Protein AF-A0A968ZB82-F1 (afdb_monomer_lite)

Radius of gyration: 14.6 Å; chains: 1; bounding box: 32×35×30 Å

Sequence (77 aa):
MVGVRGERRLSYLVADQADPGYGSTCKMLGQSALCLAFDALPSAGGCLTPAKALGGALRERLRNVGMTFDLADTSAA

pLDDT: mean 91.44, std 10.77, range [39.56, 98.38]

Structure (mmCIF, N/CA/C/O backbone):
data_AF-A0A968ZB82-F1
#
_entry.id   AF-A0A968ZB82-F1
#
loop_
_atom_site.group_PDB
_atom_site.id
_atom_site.type_symbol
_atom_site.label_atom_id
_atom_site.label_alt_id
_atom_site.label_comp_id
_atom_site.label_asym_id
_atom_site.label_entity_id
_atom_site.label_seq_id
_atom_site.pdbx_PDB_ins_code
_atom_site.Cartn_x
_atom_site.Cartn_y
_atom_site.Cartn_z
_atom_site.occupancy
_atom_site.B_iso_or_equiv
_atom_site.auth_seq_id
_atom_site.auth_comp_id
_atom_site.auth_asym_id
_atom_site.auth_atom_id
_atom_site.pdbx_PDB_model_num
ATOM 1 N N . MET A 1 1 ? 10.400 -9.297 -0.736 1.00 83.06 1 MET A N 1
ATOM 2 C CA . MET A 1 1 ? 10.603 -9.072 0.712 1.00 83.06 1 MET A CA 1
ATOM 3 C C . MET A 1 1 ? 10.819 -10.419 1.392 1.00 83.06 1 MET A C 1
ATOM 5 O O . MET A 1 1 ? 10.128 -11.361 1.037 1.00 83.06 1 MET A O 1
ATOM 9 N N . VAL A 1 2 ? 11.770 -10.543 2.317 1.00 89.56 2 VAL A N 1
ATOM 10 C CA . VAL A 1 2 ? 12.032 -11.801 3.044 1.00 89.56 2 VAL A CA 1
ATOM 11 C C . VAL A 1 2 ? 11.847 -11.546 4.536 1.00 89.56 2 VAL A C 1
ATOM 13 O O . VAL A 1 2 ? 12.314 -10.528 5.040 1.00 89.56 2 VAL A O 1
ATOM 16 N N . GLY A 1 3 ? 11.153 -12.449 5.227 1.00 88.38 3 GLY A N 1
ATOM 17 C CA . GLY A 1 3 ? 10.932 -12.401 6.670 1.00 88.38 3 GLY A CA 1
ATOM 18 C C . GLY A 1 3 ? 11.302 -13.723 7.338 1.00 88.38 3 GLY A C 1
ATOM 19 O O . GLY A 1 3 ? 11.187 -14.786 6.729 1.00 88.38 3 GLY A O 1
ATOM 20 N N . VAL A 1 4 ? 11.739 -13.662 8.595 1.00 92.12 4 VAL A N 1
ATOM 21 C CA . VAL A 1 4 ? 12.082 -14.840 9.406 1.00 92.12 4 VAL A CA 1
ATOM 22 C C . VAL A 1 4 ? 11.323 -14.774 10.730 1.00 92.12 4 VAL A C 1
ATOM 24 O O . VAL A 1 4 ? 11.294 -13.728 11.376 1.00 92.12 4 VAL A O 1
ATOM 27 N N . ARG A 1 5 ? 10.693 -15.884 11.135 1.00 90.75 5 ARG A N 1
ATOM 28 C CA . ARG A 1 5 ? 10.016 -16.030 12.434 1.00 90.75 5 ARG A CA 1
ATOM 29 C C . ARG A 1 5 ? 10.391 -17.370 13.070 1.00 90.75 5 ARG A C 1
ATOM 31 O O . ARG A 1 5 ? 9.793 -18.401 12.751 1.00 90.75 5 ARG A O 1
ATOM 38 N N . GLY A 1 6 ? 11.356 -17.341 13.990 1.00 92.19 6 GLY A N 1
ATOM 39 C CA . GLY A 1 6 ? 12.009 -18.557 14.486 1.00 92.19 6 GLY A CA 1
ATOM 40 C C . GLY A 1 6 ? 12.790 -19.221 13.351 1.00 92.19 6 GLY A C 1
ATOM 41 O O . GLY A 1 6 ? 13.517 -18.540 12.639 1.00 92.19 6 GLY A O 1
ATOM 42 N N . GLU A 1 7 ? 12.572 -20.515 13.128 1.00 92.31 7 GLU A N 1
ATOM 43 C CA . GLU A 1 7 ? 13.202 -21.271 12.031 1.00 92.31 7 GLU A CA 1
ATOM 44 C C . GLU A 1 7 ? 12.494 -21.099 10.673 1.00 92.31 7 GLU A C 1
ATOM 46 O O . GLU A 1 7 ? 13.007 -21.511 9.636 1.00 92.31 7 GLU A O 1
ATOM 51 N N . ARG A 1 8 ? 11.305 -20.479 10.641 1.00 88.38 8 ARG A N 1
ATOM 52 C CA . ARG A 1 8 ? 10.536 -20.307 9.400 1.00 88.38 8 ARG A CA 1
ATOM 53 C C . ARG A 1 8 ? 10.993 -19.077 8.629 1.00 88.38 8 ARG A C 1
ATOM 55 O O . ARG A 1 8 ? 10.867 -17.956 9.126 1.00 88.38 8 A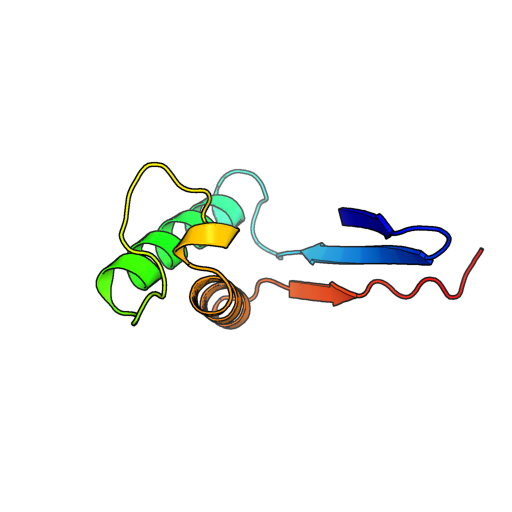RG A O 1
ATOM 62 N N . ARG A 1 9 ? 11.428 -19.291 7.385 1.00 91.12 9 ARG A N 1
ATOM 63 C CA . ARG A 1 9 ? 11.697 -18.246 6.392 1.00 91.12 9 ARG A CA 1
ATOM 64 C C . ARG A 1 9 ? 10.514 -18.115 5.437 1.00 91.12 9 ARG A C 1
ATOM 66 O O . ARG A 1 9 ? 10.024 -19.107 4.914 1.00 91.12 9 ARG A O 1
ATOM 73 N N . LEU A 1 10 ? 10.074 -16.884 5.215 1.00 91.38 10 LEU A N 1
ATOM 74 C CA . LEU A 1 10 ? 9.029 -16.538 4.261 1.00 91.38 10 LEU A CA 1
ATOM 75 C C . LEU A 1 10 ? 9.604 -15.576 3.230 1.00 91.38 10 LEU A C 1
ATOM 77 O O . LEU A 1 10 ? 10.200 -14.557 3.584 1.00 91.38 10 LEU A O 1
ATOM 81 N N . SER A 1 11 ? 9.390 -15.887 1.961 1.00 93.12 11 SER A N 1
ATOM 82 C CA . SER A 1 11 ? 9.733 -15.018 0.843 1.00 93.12 11 SER A CA 1
ATOM 83 C C . SER A 1 11 ? 8.432 -14.514 0.224 1.00 93.12 11 SER A C 1
ATOM 85 O O . SER A 1 11 ? 7.499 -15.283 0.027 1.00 93.12 11 SER A O 1
ATOM 87 N N . TYR A 1 12 ? 8.353 -13.219 -0.054 1.00 92.88 12 TYR A N 1
ATOM 88 C CA . TYR A 1 12 ? 7.194 -12.566 -0.661 1.00 92.88 12 TYR A CA 1
ATOM 89 C C . TYR A 1 12 ? 7.626 -11.761 -1.882 1.00 92.88 12 TYR A C 1
ATOM 91 O O . TYR A 1 12 ? 8.610 -11.014 -1.822 1.00 92.88 12 TYR A O 1
ATOM 99 N N . LEU A 1 13 ? 6.861 -11.866 -2.961 1.00 93.31 13 LEU A N 1
ATOM 100 C CA . LEU A 1 13 ? 6.984 -11.054 -4.159 1.00 93.31 13 LEU A CA 1
ATOM 101 C C . LEU A 1 13 ? 6.029 -9.861 -4.071 1.00 93.31 13 LEU A C 1
ATOM 103 O O . LEU A 1 13 ? 4.836 -10.019 -3.812 1.00 93.31 13 LEU A O 1
ATOM 107 N N . VAL A 1 14 ? 6.571 -8.669 -4.314 1.00 93.94 14 VAL A N 1
ATOM 108 C CA . VAL A 1 14 ? 5.790 -7.461 -4.590 1.00 93.94 14 VAL A CA 1
ATOM 109 C C . VAL A 1 14 ? 6.272 -6.938 -5.930 1.00 93.94 14 VAL A C 1
ATOM 111 O O . VAL A 1 14 ? 7.467 -6.686 -6.079 1.00 93.94 14 VAL A O 1
ATOM 114 N N . ALA A 1 15 ? 5.370 -6.832 -6.899 1.00 95.25 15 ALA A N 1
ATOM 115 C CA . ALA A 1 15 ? 5.721 -6.470 -8.266 1.00 95.25 15 ALA A CA 1
ATOM 116 C C . ALA A 1 15 ? 4.650 -5.583 -8.908 1.00 95.25 15 ALA A C 1
ATOM 118 O O . ALA A 1 15 ? 3.486 -5.601 -8.513 1.00 95.25 15 ALA A O 1
ATOM 119 N N . ASP A 1 16 ? 5.063 -4.822 -9.913 1.00 96.81 16 ASP A N 1
ATOM 120 C CA . ASP A 1 16 ? 4.209 -4.055 -10.817 1.00 96.81 16 ASP A CA 1
ATOM 121 C C . ASP A 1 16 ? 4.913 -4.002 -12.185 1.00 96.81 16 ASP A C 1
ATOM 123 O O . ASP A 1 16 ? 6.123 -4.212 -12.275 1.00 96.81 16 ASP A O 1
ATOM 127 N N . GLN A 1 17 ? 4.150 -3.754 -13.245 1.00 96.12 17 GLN A N 1
ATOM 128 C CA . GLN A 1 17 ? 4.654 -3.530 -14.603 1.00 96.12 17 GLN A CA 1
ATOM 129 C C . GLN A 1 17 ? 4.905 -2.045 -14.895 1.00 96.12 17 GLN A C 1
ATOM 131 O O . GLN A 1 17 ? 5.515 -1.705 -15.906 1.00 96.12 17 GLN A O 1
ATOM 136 N N . ALA A 1 18 ? 4.403 -1.147 -14.042 1.00 95.06 18 ALA A N 1
ATOM 137 C CA . ALA A 1 18 ? 4.669 0.280 -14.161 1.00 95.06 18 ALA A CA 1
ATOM 138 C C . ALA A 1 18 ? 6.128 0.606 -13.823 1.00 95.06 18 ALA A C 1
ATOM 140 O O . ALA A 1 18 ? 6.799 -0.133 -13.100 1.00 95.06 18 ALA A O 1
ATOM 141 N N . ASP A 1 19 ? 6.609 1.755 -14.301 1.00 95.19 19 ASP A N 1
ATOM 142 C CA . ASP A 1 19 ? 7.954 2.191 -13.957 1.00 95.19 19 ASP A CA 1
ATOM 143 C C . ASP A 1 19 ? 8.095 2.318 -12.421 1.00 95.19 19 ASP A C 1
ATOM 145 O O . ASP A 1 19 ? 7.149 2.727 -11.731 1.00 95.19 19 ASP A O 1
ATOM 149 N N . PRO A 1 20 ? 9.239 1.916 -11.849 1.00 88.81 20 PRO A N 1
ATOM 150 C CA . PRO A 1 20 ? 9.397 1.863 -10.400 1.00 88.81 20 PRO A CA 1
ATOM 151 C C . PRO A 1 20 ? 9.551 3.249 -9.760 1.00 88.81 20 PRO A C 1
ATOM 153 O O . PRO A 1 20 ? 9.396 3.367 -8.548 1.00 88.81 20 PRO A O 1
ATOM 156 N N . GLY A 1 21 ? 9.872 4.288 -10.539 1.00 92.31 21 GLY A N 1
ATOM 157 C CA . GLY A 1 21 ? 10.117 5.631 -10.020 1.00 92.31 21 GLY A CA 1
ATOM 158 C C . GLY A 1 21 ? 8.818 6.394 -9.793 1.00 92.31 21 GLY A C 1
ATOM 159 O O . GLY A 1 21 ? 8.472 6.737 -8.662 1.00 92.31 21 GLY A O 1
ATOM 160 N N . TYR A 1 22 ? 8.094 6.642 -10.877 1.00 95.31 22 TYR A N 1
ATOM 161 C CA . TYR A 1 22 ? 6.852 7.393 -10.914 1.00 95.31 22 TYR A CA 1
ATOM 162 C C . TYR A 1 22 ? 5.638 6.469 -10.932 1.00 95.31 22 TYR A C 1
ATOM 164 O O . TYR A 1 22 ? 4.838 6.518 -10.008 1.00 95.31 22 TYR A O 1
ATOM 172 N N . GLY A 1 23 ? 5.488 5.605 -11.934 1.00 96.88 23 GLY A N 1
ATOM 173 C CA . GLY A 1 23 ? 4.248 4.876 -12.194 1.00 96.88 23 GLY A CA 1
ATOM 174 C C . GLY A 1 23 ? 3.764 4.039 -11.010 1.00 96.88 23 GLY A C 1
ATOM 175 O O . GLY A 1 23 ? 2.645 4.233 -10.528 1.00 96.88 23 GLY A O 1
ATOM 176 N N . SER A 1 24 ? 4.617 3.156 -10.490 1.00 96.75 24 SER A N 1
ATOM 177 C CA . SER A 1 24 ? 4.297 2.317 -9.325 1.00 96.75 24 SER A CA 1
ATOM 178 C C . SER A 1 24 ? 4.053 3.168 -8.073 1.00 96.75 24 SER A C 1
ATOM 180 O O . SER A 1 24 ? 3.086 2.957 -7.340 1.00 96.75 24 SER A O 1
ATOM 182 N N . THR A 1 25 ? 4.886 4.188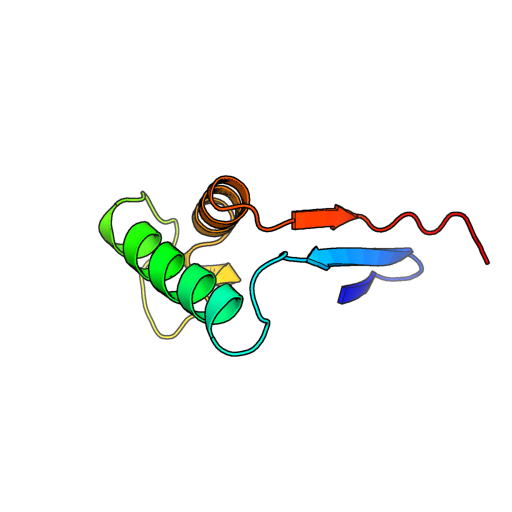 -7.852 1.00 96.25 25 THR A N 1
ATOM 183 C CA . THR A 1 25 ? 4.775 5.101 -6.705 1.00 96.25 25 THR A CA 1
ATOM 184 C C . THR A 1 25 ? 3.475 5.907 -6.741 1.00 96.25 25 THR A C 1
ATOM 186 O O . THR A 1 25 ? 2.774 6.016 -5.735 1.00 96.25 25 THR A O 1
ATOM 189 N N . CYS A 1 26 ? 3.097 6.434 -7.902 1.00 97.38 26 CYS A N 1
ATOM 190 C CA . CYS A 1 26 ? 1.873 7.195 -8.104 1.00 97.38 26 CYS A CA 1
ATOM 191 C C . CYS A 1 26 ? 0.632 6.330 -7.919 1.00 97.38 26 CYS A C 1
ATOM 193 O O . CYS A 1 26 ? -0.334 6.796 -7.316 1.00 97.38 26 CYS A O 1
ATOM 195 N N . LYS A 1 27 ? 0.664 5.061 -8.344 1.00 97.12 27 LYS A N 1
ATOM 196 C CA . LYS A 1 27 ? -0.400 4.107 -8.006 1.00 97.12 27 LYS A CA 1
ATOM 197 C C . LYS A 1 27 ? -0.508 3.911 -6.495 1.00 97.12 27 LYS A C 1
ATOM 199 O O . LYS A 1 27 ? -1.611 4.012 -5.962 1.00 97.12 27 LYS A O 1
ATOM 204 N N . MET A 1 28 ? 0.612 3.688 -5.798 1.00 97.19 28 MET A N 1
ATOM 205 C CA . MET A 1 28 ? 0.619 3.533 -4.336 1.00 97.19 28 MET A CA 1
ATOM 206 C C . MET A 1 28 ? 0.028 4.756 -3.624 1.00 97.19 28 MET A C 1
ATOM 208 O O . MET A 1 28 ? -0.838 4.603 -2.760 1.00 97.19 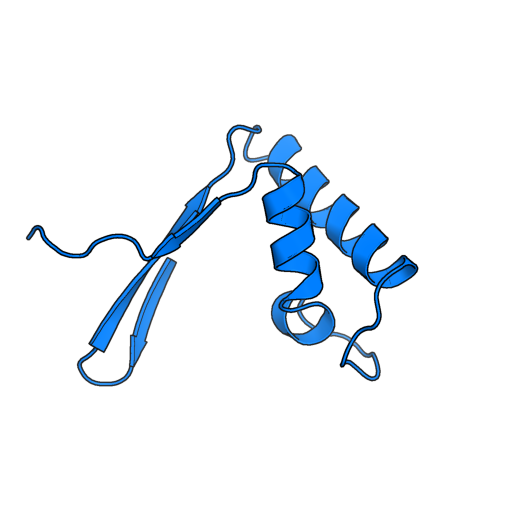28 MET A O 1
ATOM 212 N N . LEU A 1 29 ? 0.449 5.965 -4.007 1.00 97.75 29 LEU A N 1
ATOM 213 C CA . LEU A 1 29 ? -0.039 7.218 -3.425 1.00 97.75 29 LEU A CA 1
ATOM 214 C C . LEU A 1 29 ? -1.514 7.469 -3.752 1.00 97.75 29 LEU A C 1
ATOM 216 O O . LEU A 1 29 ? -2.304 7.743 -2.850 1.00 97.75 29 LEU A O 1
ATOM 220 N N . GLY A 1 30 ? -1.903 7.324 -5.020 1.00 98.06 30 GLY A N 1
ATOM 221 C CA . GLY A 1 30 ? -3.277 7.534 -5.472 1.00 98.06 30 GLY A CA 1
ATOM 222 C C . GLY A 1 30 ? -4.254 6.572 -4.802 1.00 98.06 30 GLY A C 1
ATOM 223 O O . GLY A 1 30 ? -5.271 7.002 -4.262 1.00 98.06 30 GLY A O 1
ATOM 224 N N . GLN A 1 31 ? -3.924 5.279 -4.743 1.00 98.38 31 GLN A N 1
ATOM 225 C CA . GLN A 1 31 ? -4.774 4.304 -4.056 1.00 98.38 31 GLN A CA 1
ATOM 226 C C . GLN A 1 31 ? -4.792 4.503 -2.539 1.00 98.38 31 GLN A C 1
ATOM 228 O O . GLN A 1 31 ? -5.826 4.258 -1.925 1.00 98.38 31 GLN A O 1
ATOM 233 N N . SER A 1 32 ? -3.710 4.997 -1.930 1.00 97.81 32 SER A N 1
ATOM 234 C CA . SER A 1 32 ? -3.716 5.367 -0.506 1.00 97.81 32 SER A CA 1
ATOM 235 C C . SER A 1 32 ? -4.676 6.522 -0.226 1.00 97.81 32 SER A C 1
ATOM 237 O O . SER A 1 32 ? -5.450 6.451 0.726 1.00 97.81 32 SER A O 1
ATOM 239 N N . ALA A 1 33 ? -4.678 7.551 -1.078 1.00 97.94 33 ALA A N 1
ATOM 240 C CA . ALA A 1 33 ? -5.604 8.675 -0.966 1.00 97.94 33 ALA A CA 1
ATOM 241 C C . ALA A 1 33 ? -7.066 8.233 -1.149 1.00 97.94 33 ALA A C 1
ATOM 243 O O . ALA A 1 33 ? -7.923 8.598 -0.348 1.00 97.94 33 ALA A O 1
ATOM 244 N N . LEU A 1 34 ? -7.346 7.394 -2.152 1.00 98.12 34 LEU A N 1
ATOM 245 C CA . LEU A 1 34 ? -8.686 6.836 -2.362 1.00 98.12 34 LEU A CA 1
ATOM 246 C C . LEU A 1 34 ? -9.128 5.946 -1.191 1.00 98.12 34 LEU A C 1
ATOM 248 O O . LEU A 1 34 ? -10.286 6.000 -0.792 1.00 98.12 34 LEU A O 1
ATOM 252 N N . CYS A 1 35 ? -8.215 5.159 -0.619 1.00 97.25 35 CYS A N 1
ATOM 253 C CA . CYS A 1 35 ? -8.492 4.321 0.545 1.00 97.25 35 CYS A CA 1
ATOM 254 C C . CYS A 1 35 ? -8.890 5.168 1.762 1.00 97.25 35 CYS A C 1
ATOM 256 O O . CYS A 1 35 ? -9.895 4.887 2.405 1.00 97.25 35 CYS A O 1
ATOM 258 N N . LEU A 1 36 ? -8.159 6.257 2.026 1.00 95.69 36 LEU A N 1
ATOM 259 C CA . LEU A 1 36 ? -8.486 7.211 3.092 1.00 95.69 36 LEU A CA 1
ATOM 260 C C . LEU A 1 36 ? -9.839 7.903 2.891 1.00 95.69 36 LEU A C 1
ATOM 262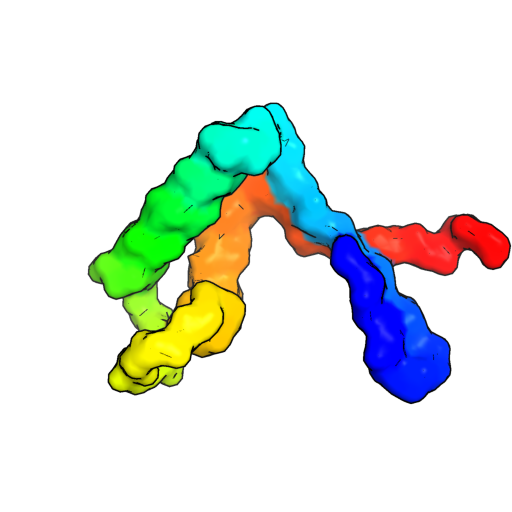 O O . LEU A 1 36 ? -10.541 8.150 3.866 1.00 95.69 36 LEU A O 1
ATOM 266 N N . ALA A 1 37 ? -10.184 8.245 1.650 1.00 96.62 37 ALA A N 1
ATOM 267 C CA . ALA A 1 37 ? -11.396 9.001 1.351 1.00 96.62 37 ALA A CA 1
ATOM 268 C C . ALA A 1 37 ? -12.669 8.143 1.355 1.00 96.62 37 ALA A C 1
ATOM 270 O O . ALA A 1 37 ? -13.740 8.655 1.678 1.00 96.62 37 ALA A O 1
ATOM 271 N N . PHE A 1 38 ? -12.569 6.870 0.958 1.00 97.19 38 PHE A N 1
ATOM 272 C CA . PHE A 1 38 ? -13.746 6.078 0.590 1.00 97.19 38 PHE A CA 1
ATOM 273 C C . PHE A 1 38 ? -13.921 4.765 1.354 1.00 97.19 38 PHE A C 1
ATOM 275 O O . PHE A 1 38 ? -14.999 4.180 1.261 1.00 97.19 38 PHE A O 1
ATOM 282 N N . ASP A 1 39 ? -12.920 4.293 2.102 1.00 95.31 39 ASP A N 1
ATOM 283 C CA . ASP A 1 39 ? -13.015 3.001 2.788 1.00 95.31 39 ASP A CA 1
ATOM 284 C C . ASP A 1 39 ? -13.280 3.140 4.288 1.00 95.31 39 ASP A C 1
ATOM 286 O O . ASP A 1 39 ? -12.872 4.098 4.945 1.00 95.31 39 ASP A O 1
ATOM 290 N N . ALA A 1 40 ? -13.917 2.115 4.859 1.00 92.38 40 ALA A N 1
ATOM 291 C CA . ALA A 1 40 ? -13.976 1.941 6.302 1.00 92.38 40 ALA A CA 1
ATOM 292 C C . ALA A 1 40 ? -12.616 1.442 6.810 1.00 92.38 40 ALA A C 1
ATOM 294 O O . ALA A 1 40 ? -12.196 0.322 6.505 1.00 92.38 40 ALA A O 1
ATOM 295 N N . LEU A 1 41 ?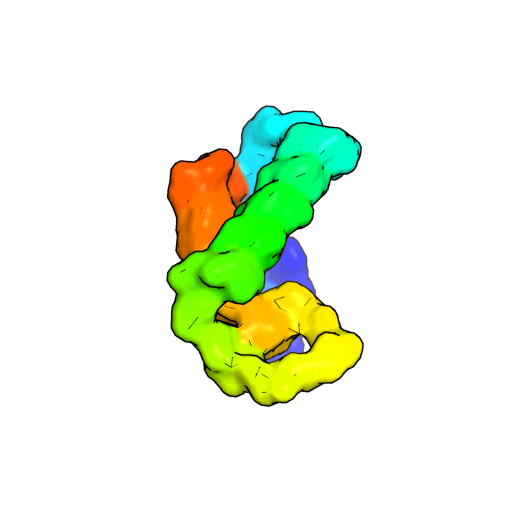 -11.927 2.275 7.592 1.00 92.00 41 LEU A N 1
ATOM 296 C CA . LEU A 1 41 ? -10.582 1.987 8.083 1.00 92.00 41 LEU A CA 1
ATOM 297 C C . LEU A 1 41 ? -10.585 1.664 9.583 1.00 92.00 41 LEU A C 1
ATOM 299 O O . LEU A 1 41 ? -11.274 2.326 10.355 1.00 92.00 41 LEU A O 1
ATOM 303 N N . PRO A 1 42 ? -9.780 0.683 10.029 1.00 79.88 42 PRO A N 1
ATOM 304 C CA . PRO A 1 42 ? -9.740 0.265 11.432 1.00 79.88 42 PRO A CA 1
ATOM 305 C C . PRO A 1 42 ? -8.946 1.222 12.340 1.00 79.88 42 PRO A C 1
ATOM 307 O O . PRO A 1 42 ? -8.869 1.004 13.547 1.00 79.88 42 PRO A O 1
ATOM 310 N N . SER A 1 43 ? -8.286 2.235 11.774 1.00 84.38 43 SER A N 1
ATOM 311 C CA . SER A 1 43 ? -7.399 3.145 12.499 1.00 84.38 43 SER A CA 1
ATOM 312 C C . SER A 1 43 ? -8.135 4.375 13.036 1.00 84.38 43 SER A C 1
ATOM 314 O O . SER A 1 43 ? -8.898 5.003 12.312 1.00 84.38 43 SER A O 1
ATOM 316 N N . ALA A 1 44 ? -7.820 4.777 14.273 1.00 83.69 44 ALA A N 1
ATOM 317 C CA . ALA A 1 44 ? -8.314 6.012 14.892 1.00 83.69 44 ALA A CA 1
ATOM 318 C C . ALA A 1 44 ? -7.530 7.286 14.482 1.00 83.69 44 ALA A C 1
ATOM 320 O O . ALA A 1 44 ? -7.803 8.364 15.006 1.00 83.69 44 ALA A O 1
ATOM 321 N N . GLY A 1 45 ? -6.556 7.180 13.566 1.00 86.75 45 GLY A N 1
ATOM 322 C CA . GLY A 1 45 ? -5.737 8.303 13.083 1.00 86.75 45 GLY A CA 1
ATOM 323 C C . GLY A 1 45 ? -4.346 8.413 13.729 1.00 86.75 45 GLY A C 1
ATOM 324 O O . GLY A 1 45 ? -3.918 7.536 14.479 1.00 86.75 45 GLY A O 1
ATOM 325 N N . GLY A 1 46 ? -3.613 9.482 13.390 1.00 92.38 46 GLY A N 1
ATOM 326 C CA . GLY A 1 46 ? -2.230 9.741 13.823 1.00 92.38 46 GLY A CA 1
ATOM 327 C C . GLY A 1 46 ? -1.186 9.609 12.703 1.00 92.38 46 GLY A C 1
ATOM 328 O O . GLY A 1 46 ? -1.526 9.448 11.533 1.00 92.38 46 GLY A O 1
ATOM 329 N N . CYS A 1 47 ? 0.103 9.674 13.061 1.00 94.75 47 CYS A N 1
ATOM 330 C CA . CYS A 1 47 ? 1.211 9.451 12.126 1.00 94.75 47 CYS A CA 1
ATOM 331 C C . CYS A 1 47 ? 1.509 7.950 12.035 1.00 94.75 47 CYS A C 1
ATOM 333 O O . CYS A 1 47 ? 2.204 7.383 12.880 1.00 94.75 47 CYS A O 1
ATOM 335 N N . LEU A 1 48 ? 0.916 7.290 11.044 1.00 94.31 48 LEU A N 1
ATOM 336 C CA . LEU A 1 48 ? 0.947 5.838 10.902 1.00 94.31 48 LEU A CA 1
ATOM 337 C C . LEU A 1 48 ? 1.513 5.429 9.548 1.00 94.31 48 LEU A C 1
ATOM 339 O O . LEU A 1 48 ? 1.419 6.154 8.560 1.00 94.31 48 LEU A O 1
ATOM 343 N N . THR A 1 49 ? 2.046 4.212 9.487 1.00 94.38 49 THR A N 1
ATOM 344 C CA . THR A 1 49 ? 2.413 3.606 8.209 1.00 94.38 49 THR A CA 1
ATOM 345 C C . THR A 1 49 ? 1.155 3.182 7.439 1.00 94.38 49 THR A C 1
ATOM 347 O O . THR A 1 49 ? 0.162 2.785 8.063 1.00 94.38 49 THR A O 1
ATOM 350 N N . PRO A 1 50 ? 1.183 3.168 6.092 1.00 93.38 50 PRO A N 1
ATOM 351 C CA . PRO A 1 50 ? 0.050 2.707 5.285 1.00 93.38 50 PRO A CA 1
ATOM 352 C C . PRO A 1 50 ? -0.409 1.293 5.652 1.00 93.38 50 PRO A C 1
ATOM 354 O O . PRO A 1 50 ? -1.603 1.022 5.740 1.00 93.38 50 PRO A O 1
ATOM 357 N N . ALA A 1 51 ? 0.530 0.395 5.964 1.00 91.88 51 ALA A N 1
ATOM 358 C CA . ALA A 1 51 ? 0.209 -0.964 6.391 1.00 91.88 51 ALA A CA 1
ATOM 359 C C . ALA A 1 51 ? -0.606 -1.004 7.697 1.00 91.88 51 ALA A C 1
ATOM 361 O O . ALA A 1 51 ? -1.477 -1.857 7.844 1.00 91.88 51 ALA A O 1
ATOM 362 N N . LYS A 1 52 ? -0.347 -0.083 8.637 1.00 93.81 52 LYS A N 1
ATOM 363 C CA . LYS A 1 52 ? -1.069 -0.003 9.913 1.00 93.81 52 LYS A CA 1
ATOM 364 C C . LYS A 1 52 ? -2.407 0.724 9.779 1.00 93.81 52 LYS A C 1
ATOM 366 O O . LYS A 1 52 ? -3.374 0.299 10.401 1.00 93.81 52 LYS A O 1
ATOM 371 N N . ALA A 1 53 ? -2.447 1.812 9.011 1.00 94.56 53 ALA A N 1
ATOM 372 C CA . ALA A 1 53 ? -3.640 2.642 8.863 1.00 94.56 53 ALA A CA 1
ATOM 373 C C . ALA A 1 53 ? -4.662 2.058 7.877 1.00 94.56 53 ALA A C 1
ATOM 375 O O . ALA A 1 53 ? -5.857 2.080 8.154 1.00 94.56 53 ALA A O 1
ATOM 376 N N . LEU A 1 54 ? -4.180 1.543 6.743 1.00 95.50 54 LEU A N 1
ATOM 377 C CA . LEU A 1 54 ? -4.995 1.173 5.581 1.00 95.50 54 LEU A CA 1
ATOM 378 C C . LEU A 1 54 ? -5.062 -0.347 5.380 1.00 95.50 54 LEU A C 1
ATOM 380 O O . LEU A 1 54 ? -6.084 -0.891 4.967 1.00 95.50 54 LEU A O 1
ATOM 384 N N . GLY A 1 55 ? -3.970 -1.045 5.707 1.00 93.62 55 GLY A N 1
ATOM 385 C CA . GLY A 1 55 ? -3.915 -2.502 5.796 1.00 93.62 55 GLY A CA 1
ATOM 386 C C . GLY A 1 55 ? -4.471 -3.228 4.568 1.00 93.62 55 GLY A C 1
ATOM 387 O O . GLY A 1 55 ? -4.026 -3.016 3.438 1.00 93.62 55 GLY A O 1
ATOM 388 N N . GLY A 1 56 ? -5.429 -4.128 4.806 1.00 95.12 56 GLY A N 1
ATOM 389 C CA . GLY A 1 56 ? -6.030 -4.961 3.764 1.00 95.12 56 GLY A CA 1
ATOM 390 C C . GLY A 1 56 ? -6.779 -4.172 2.686 1.00 95.12 56 GLY A C 1
ATOM 391 O O . GLY A 1 56 ? -6.715 -4.573 1.528 1.00 95.12 56 GLY A O 1
ATOM 392 N N . ALA A 1 57 ? -7.417 -3.050 3.039 1.00 96.31 57 ALA A N 1
ATOM 393 C CA . ALA A 1 57 ? -8.191 -2.237 2.099 1.00 96.31 57 ALA A CA 1
ATOM 394 C C . ALA A 1 57 ? -7.291 -1.635 1.009 1.00 96.31 57 ALA A C 1
ATOM 396 O O . ALA A 1 57 ? -7.553 -1.799 -0.184 1.00 96.31 57 ALA A O 1
ATOM 397 N N . LEU A 1 58 ? -6.153 -1.051 1.405 1.00 97.25 58 LEU A N 1
ATOM 398 C CA . LEU A 1 58 ? -5.167 -0.557 0.442 1.00 97.25 58 LEU A CA 1
ATOM 399 C C . LEU A 1 58 ? -4.584 -1.695 -0.404 1.00 97.25 58 LEU A C 1
ATOM 401 O O . LEU A 1 58 ? -4.446 -1.542 -1.614 1.00 97.25 58 LEU A O 1
ATOM 405 N N . ARG A 1 59 ? -4.246 -2.839 0.203 1.00 96.38 59 ARG A N 1
ATOM 406 C CA . ARG A 1 59 ? -3.688 -3.976 -0.548 1.00 96.38 59 ARG A CA 1
ATOM 407 C C . ARG A 1 59 ? -4.632 -4.435 -1.661 1.00 96.38 59 ARG A C 1
ATOM 409 O O . ARG A 1 59 ? -4.164 -4.713 -2.761 1.00 96.38 59 ARG A O 1
ATOM 416 N N . GLU A 1 60 ? -5.932 -4.489 -1.389 1.00 97.12 60 GLU A N 1
ATOM 417 C CA . GLU A 1 60 ? -6.924 -4.895 -2.384 1.00 97.12 60 GLU A CA 1
ATOM 418 C C . GLU A 1 60 ? -7.052 -3.870 -3.514 1.00 97.12 60 GLU A C 1
ATOM 420 O O . GLU A 1 60 ? -7.019 -4.227 -4.690 1.00 97.12 60 GLU A O 1
ATOM 425 N N . ARG A 1 61 ? -7.069 -2.575 -3.181 1.00 97.69 61 ARG A N 1
ATOM 426 C CA . ARG A 1 61 ? -7.032 -1.499 -4.182 1.00 97.69 61 ARG A CA 1
ATOM 427 C C . ARG A 1 61 ? -5.816 -1.588 -5.096 1.00 97.69 61 ARG A C 1
ATOM 429 O O . ARG A 1 61 ? -5.949 -1.427 -6.305 1.00 97.69 61 ARG A O 1
ATOM 436 N N . LEU A 1 62 ? -4.640 -1.854 -4.530 1.00 97.94 62 LEU A N 1
ATOM 437 C CA . LEU A 1 62 ? -3.402 -1.978 -5.299 1.00 97.94 62 LEU A CA 1
ATOM 438 C C . LEU A 1 62 ? -3.430 -3.189 -6.237 1.00 97.94 62 LEU A C 1
ATOM 440 O O . LEU A 1 62 ? -3.020 -3.066 -7.391 1.00 97.94 62 LEU A O 1
ATOM 444 N N . ARG A 1 63 ? -3.977 -4.325 -5.788 1.00 97.62 63 ARG A N 1
ATOM 445 C CA . ARG A 1 63 ? -4.216 -5.490 -6.657 1.00 97.62 63 ARG A CA 1
ATOM 446 C C . ARG A 1 63 ? -5.161 -5.165 -7.807 1.00 97.62 63 ARG A C 1
ATOM 448 O O . ARG A 1 63 ? -4.853 -5.489 -8.950 1.00 97.62 63 ARG A O 1
ATOM 455 N N . ASN A 1 64 ? -6.239 -4.434 -7.531 1.00 97.94 64 ASN A N 1
ATOM 456 C CA . ASN A 1 64 ? -7.210 -4.018 -8.546 1.00 97.94 64 ASN A CA 1
ATOM 457 C C . ASN A 1 64 ? -6.618 -3.090 -9.620 1.00 97.94 64 ASN A C 1
ATOM 459 O O . ASN A 1 64 ? -7.171 -2.998 -10.712 1.00 97.94 64 ASN A O 1
ATOM 463 N N . VAL A 1 65 ? -5.486 -2.431 -9.346 1.00 97.56 65 VAL A N 1
ATOM 464 C CA . VAL A 1 65 ? -4.740 -1.624 -10.332 1.00 97.56 65 VAL A CA 1
ATOM 465 C C . VAL A 1 65 ? -3.461 -2.305 -10.841 1.00 97.56 65 VAL A C 1
ATOM 467 O O . VAL A 1 65 ? -2.567 -1.649 -11.389 1.00 97.56 65 VAL A O 1
ATOM 470 N N . GLY A 1 66 ? -3.380 -3.629 -10.683 1.00 96.81 66 GLY A N 1
ATOM 471 C CA . GLY A 1 66 ? -2.379 -4.483 -11.321 1.00 96.81 66 GLY A CA 1
ATOM 472 C C . GLY A 1 66 ? -1.115 -4.756 -10.505 1.00 96.81 66 GLY A C 1
ATOM 473 O O . GLY A 1 66 ? -0.187 -5.360 -11.040 1.00 96.81 66 GLY A O 1
ATOM 474 N N . MET A 1 67 ? -1.044 -4.349 -9.232 1.00 97.62 67 MET A N 1
ATOM 475 C CA . MET A 1 67 ? 0.092 -4.707 -8.376 1.00 97.62 67 MET A CA 1
ATOM 476 C C . MET A 1 67 ? -0.028 -6.137 -7.836 1.00 97.62 67 MET A C 1
ATOM 478 O O . MET A 1 67 ? -1.084 -6.567 -7.377 1.00 97.62 67 MET A O 1
ATOM 482 N N . THR A 1 68 ? 1.085 -6.864 -7.823 1.00 96.62 68 THR A N 1
ATOM 483 C CA . THR A 1 68 ? 1.176 -8.254 -7.355 1.00 96.62 68 THR A CA 1
ATOM 484 C C . THR A 1 68 ? 1.653 -8.314 -5.905 1.00 96.62 68 THR A C 1
ATOM 486 O O . THR A 1 68 ? 2.582 -7.598 -5.530 1.00 96.62 68 THR A O 1
ATOM 489 N N . PHE A 1 69 ? 1.042 -9.187 -5.097 1.00 95.00 69 PHE A N 1
ATOM 490 C CA . PHE A 1 69 ? 1.427 -9.450 -3.705 1.00 95.00 69 PHE A CA 1
ATOM 491 C C . PHE A 1 69 ? 1.264 -10.939 -3.394 1.00 95.00 69 PHE A C 1
ATOM 493 O O . PHE A 1 69 ? 0.180 -11.342 -2.957 1.00 95.00 69 PHE A O 1
ATOM 500 N N . ASP A 1 70 ? 2.335 -11.712 -3.568 1.00 94.25 70 ASP A N 1
ATOM 501 C CA . ASP A 1 70 ? 2.307 -13.176 -3.482 1.00 94.25 70 ASP A CA 1
ATOM 502 C C . ASP A 1 70 ? 3.425 -13.743 -2.605 1.00 94.25 70 ASP A C 1
ATOM 504 O O . ASP A 1 70 ? 4.451 -13.101 -2.365 1.00 94.25 70 ASP A O 1
ATOM 508 N N . LEU A 1 71 ? 3.222 -14.962 -2.105 1.00 91.75 71 LEU A N 1
ATOM 509 C CA . LEU A 1 71 ? 4.301 -15.761 -1.531 1.00 91.75 71 LEU A CA 1
ATOM 510 C C . LEU A 1 71 ? 5.221 -16.204 -2.669 1.00 91.75 71 LEU A C 1
ATOM 512 O O . LEU A 1 71 ? 4.758 -16.722 -3.678 1.00 91.75 71 LEU A O 1
ATOM 516 N N . ALA A 1 72 ? 6.521 -15.993 -2.507 1.00 85.94 72 ALA A N 1
ATOM 517 C CA . ALA A 1 72 ? 7.500 -16.544 -3.425 1.00 85.94 72 ALA A CA 1
ATOM 518 C C . ALA A 1 72 ? 7.777 -17.995 -3.015 1.00 85.94 72 ALA A C 1
ATOM 520 O O . ALA A 1 72 ? 8.169 -18.249 -1.868 1.00 85.94 72 ALA A O 1
ATOM 521 N N . ASP A 1 73 ? 7.582 -18.933 -3.944 1.00 72.12 73 ASP A N 1
ATOM 522 C CA . ASP A 1 73 ? 7.919 -20.334 -3.715 1.00 72.12 73 ASP A CA 1
ATOM 523 C C . ASP A 1 73 ? 9.394 -20.458 -3.343 1.00 72.12 73 ASP A C 1
ATOM 525 O O . ASP A 1 73 ? 10.294 -19.997 -4.042 1.00 72.12 73 ASP A O 1
ATOM 529 N N . THR A 1 74 ? 9.632 -21.079 -2.191 1.00 63.59 74 THR A N 1
ATOM 530 C CA . THR A 1 74 ? 10.977 -21.401 -1.702 1.00 63.59 74 THR A CA 1
ATOM 531 C C . THR A 1 74 ? 11.252 -22.894 -1.918 1.00 63.59 74 THR A C 1
ATOM 533 O O . THR A 1 74 ? 11.874 -23.545 -1.088 1.00 63.59 74 THR A O 1
ATOM 536 N N . SER A 1 75 ? 10.758 -23.470 -3.020 1.00 53.53 75 SER A N 1
ATOM 537 C CA . SER A 1 75 ? 11.104 -24.825 -3.465 1.00 53.53 75 SER A CA 1
ATOM 538 C C . SER A 1 75 ? 12.149 -24.768 -4.581 1.00 53.53 75 SER A C 1
ATOM 540 O O . SER A 1 75 ? 11.874 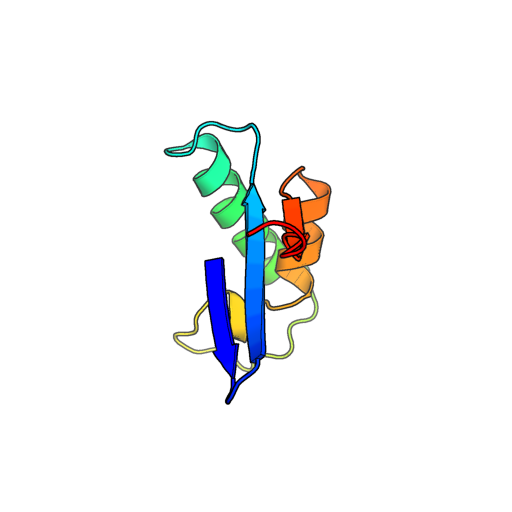-25.165 -5.707 1.00 53.53 75 SER A O 1
ATOM 542 N N . ALA A 1 76 ? 13.320 -24.204 -4.293 1.00 46.12 76 ALA A N 1
ATOM 543 C CA . ALA A 1 76 ? 14.550 -24.418 -5.060 1.00 46.12 76 ALA A CA 1
ATOM 544 C C . ALA A 1 76 ? 15.697 -23.639 -4.406 1.00 46.12 76 ALA A C 1
ATOM 546 O O . ALA A 1 76 ? 15.894 -22.457 -4.690 1.00 46.12 76 ALA A O 1
ATOM 547 N N . ALA A 1 77 ? 16.428 -24.313 -3.523 1.00 39.56 77 ALA A N 1
ATOM 548 C CA . ALA A 1 77 ? 17.879 -24.213 -3.374 1.00 39.56 77 ALA A CA 1
ATOM 549 C C . ALA A 1 77 ? 18.345 -25.388 -2.512 1.00 39.56 77 ALA A C 1
ATOM 551 O O . ALA A 1 77 ? 17.809 -25.522 -1.388 1.00 39.56 77 ALA A O 1
#

Secondary structure (DSSP, 8-state):
-EEEETTEEEEEEEE-SS-TTTHHHHHHHHHHHHHHHHS--S---SS--HHHHTHHHHHHHHHHTT-EEEEPP----

Foldseek 3Di:
DWDDDPPDIWAKDKDAPDDPPPGLVVQLVVLLVVQVVPHDWPDPDDDDDCCNTRNPVSVVSSVVVGIDIGTDDPPDD